Protein AF-A0A170ZAA1-F1 (afdb_monomer)

Organism: Triatoma infestans (NCBI:txid30076)

Solvent-accessible surface area (backbone atoms only — not comparable to full-atom values): 4755 Å² total; per-residue (Å²): 86,70,57,36,52,52,31,54,77,66,58,15,31,49,97,88,47,50,79,34,66,72,29,46,38,45,65,76,37,60,94,59,84,55,65,65,59,46,52,35,39,46,52,20,41,53,53,42,50,51,51,52,54,50,51,43,73,75,39,60,66,57,72,74,40,87,64,34,52,26,52,51,35,49,52,50,49,52,44,28,52,56,42,41,78,76,102

Sequence (87 aa):
CLLQCVYRKMKAVDENGFPVATGLVKIYSEGVKDRNYYLATIQAVQQCLSQEIQSRNNDPKIVEAEGNTCDVAYNMFNCVSDQIELL

Secondary structure (DSSP, 8-state):
-HHHHHHHHTT-B-TTS-B-HHHHHHHHHTT---HHHHHHHHHHHHHHHHHHHHHHHH-THHHHSTTHHHHHHHHHHHHHHHHHHT-

InterPro domains:
  IPR006170 Pheromone/general odorant binding protein [PF01395] (1-81)
  IPR036728 Pheromone/general odorant binding protein superfamily [G3DSA:1.10.238.20] (1-83)
  IPR036728 Pheromone/general odorant binding protein superfamily [SSF47565] (1-84)
  IPR052295 Odorant-binding protein [PTHR21066] (1-85)

Nearest PDB structures (foldseek):
  6vq5-assembly2_B  TM=7.116E-01  e=1.420E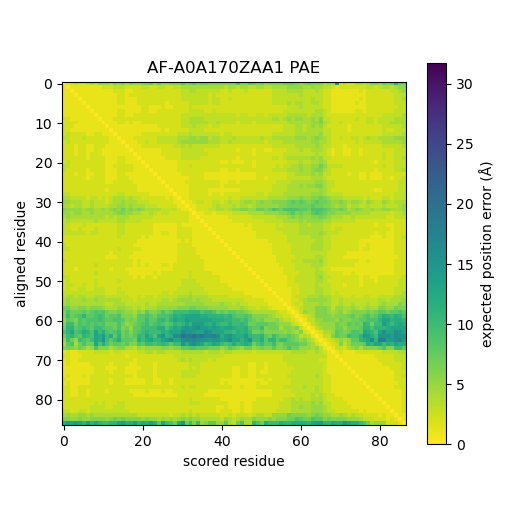-01  Epiphyas postvittana
  1dqe-assembly1_A  TM=6.326E-01  e=2.907E-01  Bombyx mori
  6rxb-assembly1_A  TM=4.549E-01  e=6.026E+00  Acinetobacter baumannii AYE
  8qkd-assembly1_A  TM=3.310E-01  e=3.286E+00  synthetic construct

Foldseek 3Di:
DVLLVVCVVQVQADPLSAGDLVSQLCVQCPPPPDPVLSVLLSVQSVVQSVVVVVVCVVPVVCVVDPCSSVVNSVSSVVSSVVSSVVD

Radius of gyration: 12.76 Å; Cα contacts (8 Å, |Δi|>4): 85; chains: 1; bounding box: 36×18×31 Å

Structure (mmCIF, N/CA/C/O backbone):
data_AF-A0A170ZAA1-F1
#
_entry.id   AF-A0A170ZAA1-F1
#
loop_
_atom_site.group_PDB
_atom_site.id
_atom_site.type_symbol
_atom_site.label_atom_id
_atom_site.label_alt_id
_atom_site.label_comp_id
_atom_site.label_asym_id
_atom_site.label_entity_id
_atom_site.label_seq_id
_atom_site.pdbx_PDB_ins_code
_atom_site.Cartn_x
_atom_site.Cartn_y
_atom_site.Cartn_z
_atom_site.occupancy
_atom_site.B_iso_or_equiv
_atom_site.auth_seq_id
_atom_site.auth_comp_id
_atom_site.auth_asym_id
_atom_site.auth_atom_id
_atom_site.pdbx_PDB_model_n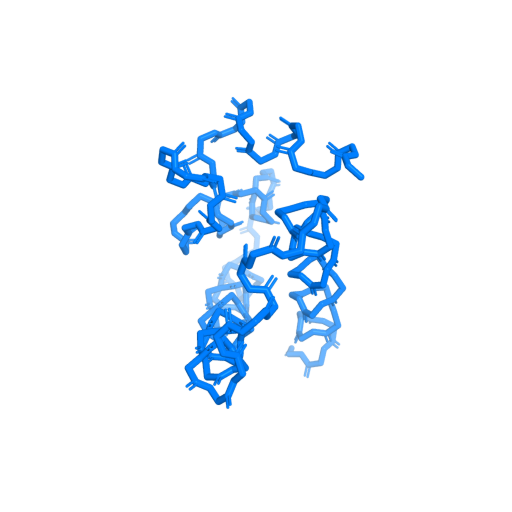um
ATOM 1 N N . CYS A 1 1 ? -0.926 -6.730 -12.042 1.00 92.31 1 CYS A N 1
ATOM 2 C CA . CYS A 1 1 ? -1.054 -5.358 -12.595 1.00 92.31 1 CYS A CA 1
ATOM 3 C C . CYS A 1 1 ? -2.419 -4.685 -12.404 1.00 92.31 1 CYS A C 1
ATOM 5 O O . CYS A 1 1 ? -2.458 -3.460 -12.439 1.00 92.31 1 CYS A O 1
ATOM 7 N N . LEU A 1 2 ? -3.534 -5.407 -12.197 1.00 95.50 2 LEU A N 1
ATOM 8 C CA . LEU A 1 2 ? -4.845 -4.766 -11.977 1.00 95.50 2 LEU A CA 1
ATOM 9 C C . LEU A 1 2 ? -4.819 -3.758 -10.812 1.00 95.50 2 LEU A C 1
ATOM 11 O O . LEU A 1 2 ? -5.255 -2.624 -10.981 1.00 95.50 2 LEU A O 1
ATOM 15 N N . LEU A 1 3 ? -4.234 -4.141 -9.673 1.00 96.31 3 LEU A N 1
ATOM 16 C CA . LEU A 1 3 ? -4.089 -3.268 -8.501 1.00 96.31 3 LEU A CA 1
ATOM 17 C C . LEU A 1 3 ? -3.319 -1.985 -8.819 1.00 96.31 3 LEU A C 1
ATOM 19 O O . LEU A 1 3 ? -3.755 -0.903 -8.448 1.00 96.31 3 LEU A O 1
ATOM 23 N N . GLN A 1 4 ? -2.244 -2.083 -9.601 1.00 96.56 4 GLN A N 1
ATOM 24 C CA . GLN A 1 4 ? -1.490 -0.910 -10.034 1.00 96.56 4 GLN A CA 1
ATOM 25 C C . GLN A 1 4 ? -2.337 0.047 -10.888 1.00 96.56 4 GLN A C 1
ATOM 27 O O . GLN A 1 4 ? -2.230 1.267 -10.762 1.00 96.56 4 GLN A O 1
ATOM 32 N N . CYS A 1 5 ? -3.230 -0.485 -11.728 1.00 96.75 5 CYS A N 1
ATOM 33 C CA . CYS A 1 5 ? -4.189 0.329 -12.476 1.00 96.75 5 CYS A CA 1
ATOM 34 C C . CYS A 1 5 ? -5.188 1.031 -11.542 1.00 96.75 5 CYS A C 1
ATOM 36 O O . CYS A 1 5 ? -5.433 2.230 -11.691 1.00 96.75 5 CYS A O 1
ATOM 38 N N . VAL A 1 6 ? -5.721 0.312 -10.547 1.00 96.00 6 VAL A N 1
ATOM 39 C CA . VAL A 1 6 ? -6.620 0.881 -9.532 1.00 96.00 6 VAL A CA 1
ATOM 40 C C . VAL A 1 6 ? -5.916 1.990 -8.752 1.00 96.00 6 VAL A C 1
ATOM 42 O O . VAL A 1 6 ? -6.458 3.089 -8.644 1.00 96.00 6 VAL A O 1
ATOM 45 N N . TYR A 1 7 ? -4.689 1.757 -8.285 1.00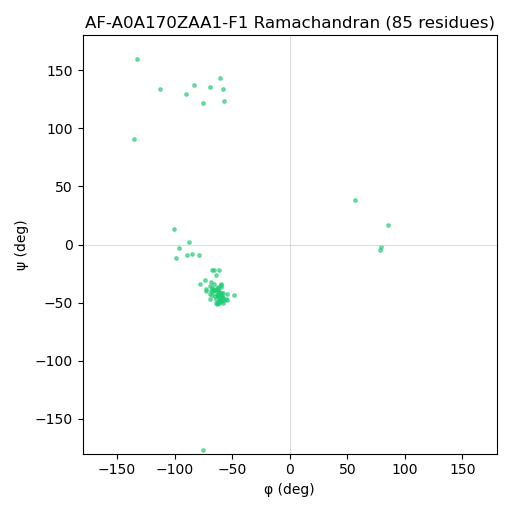 97.25 7 TYR A N 1
ATOM 46 C CA . TYR A 1 7 ? -3.924 2.751 -7.537 1.00 97.25 7 TYR A CA 1
ATOM 47 C C . TYR A 1 7 ? -3.653 4.006 -8.370 1.00 97.25 7 TYR A C 1
ATOM 49 O O . TYR A 1 7 ? -3.863 5.112 -7.876 1.00 97.25 7 TYR A O 1
ATOM 57 N N . ARG A 1 8 ? -3.297 3.873 -9.656 1.00 96.62 8 ARG A N 1
ATOM 58 C CA . ARG A 1 8 ? -3.168 5.031 -10.563 1.00 96.62 8 ARG A CA 1
ATOM 59 C C . ARG A 1 8 ? -4.481 5.793 -10.716 1.00 96.62 8 ARG A C 1
ATOM 61 O O . ARG A 1 8 ? -4.500 7.012 -10.558 1.00 96.62 8 ARG A O 1
ATOM 68 N N . LYS A 1 9 ? -5.588 5.090 -10.973 1.00 95.88 9 LYS A N 1
ATOM 69 C CA . LYS A 1 9 ? -6.916 5.707 -11.133 1.00 95.88 9 LYS A CA 1
ATOM 70 C C . LYS A 1 9 ? -7.351 6.470 -9.878 1.00 95.88 9 LYS A C 1
ATOM 72 O O . LYS A 1 9 ? -7.960 7.531 -9.983 1.00 95.88 9 LYS A O 1
ATOM 77 N N . MET A 1 10 ? -7.004 5.945 -8.708 1.00 94.81 10 MET A N 1
ATOM 78 C CA . MET A 1 10 ? -7.333 6.519 -7.403 1.00 94.81 10 MET A CA 1
ATOM 79 C C . MET A 1 10 ? -6.305 7.546 -6.905 1.00 94.81 10 MET A C 1
ATOM 81 O O . MET A 1 10 ? -6.483 8.090 -5.817 1.00 94.81 10 MET A O 1
ATOM 85 N N . LYS A 1 11 ? -5.259 7.844 -7.692 1.00 95.12 11 LYS A N 1
ATOM 86 C CA . LYS A 1 11 ? -4.142 8.729 -7.313 1.00 95.12 11 LYS A CA 1
ATOM 87 C C . LYS A 1 11 ? -3.429 8.279 -6.028 1.00 95.12 11 LYS A C 1
ATOM 89 O O . LYS A 1 11 ? -3.041 9.097 -5.201 1.00 95.12 11 LYS A O 1
ATOM 94 N N . ALA A 1 12 ? -3.275 6.967 -5.869 1.00 97.19 12 ALA A N 1
ATOM 95 C CA . ALA A 1 12 ? -2.586 6.326 -4.752 1.00 97.19 12 ALA A CA 1
ATOM 96 C C . ALA A 1 12 ? -1.162 5.869 -5.075 1.00 97.19 12 ALA A C 1
ATOM 98 O O . ALA A 1 12 ? -0.555 5.144 -4.290 1.00 97.19 12 ALA A O 1
ATOM 99 N N . VAL A 1 13 ? -0.614 6.329 -6.196 1.00 97.00 13 VAL A N 1
ATOM 100 C CA . VAL A 1 13 ? 0.800 6.193 -6.552 1.00 97.00 13 VAL A CA 1
ATOM 101 C C . VAL A 1 13 ? 1.353 7.535 -7.028 1.00 97.00 13 VAL A C 1
ATOM 103 O O . VAL A 1 13 ? 0.584 8.406 -7.444 1.00 97.00 13 VAL A O 1
ATOM 106 N N . ASP A 1 14 ? 2.672 7.686 -6.979 1.00 94.62 14 ASP A N 1
ATOM 107 C CA . ASP A 1 14 ? 3.404 8.802 -7.571 1.00 94.62 14 ASP A CA 1
ATOM 108 C C . ASP A 1 14 ? 3.509 8.686 -9.109 1.00 94.62 14 ASP A C 1
ATOM 110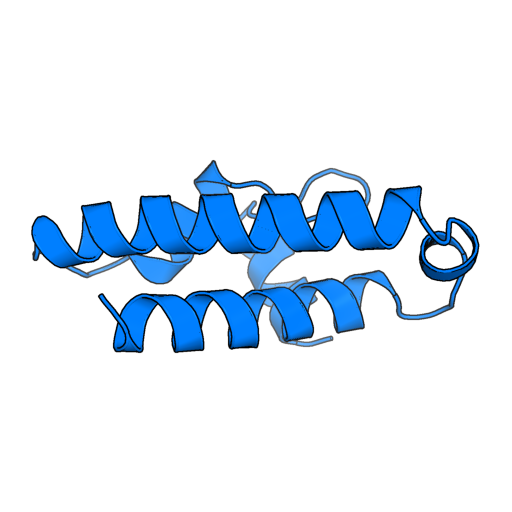 O O . ASP A 1 14 ? 2.957 7.773 -9.737 1.00 94.62 14 ASP A O 1
ATOM 114 N N . GLU A 1 15 ? 4.225 9.624 -9.734 1.00 91.38 15 GLU A N 1
ATOM 115 C CA . GLU A 1 15 ? 4.429 9.656 -11.190 1.00 91.38 15 GLU A CA 1
ATOM 116 C C . GLU A 1 15 ? 5.120 8.384 -11.712 1.00 91.38 15 GLU A C 1
ATOM 118 O O . GLU A 1 15 ? 4.756 7.859 -12.770 1.00 91.38 15 GLU A O 1
ATOM 123 N N . ASN A 1 16 ? 6.025 7.812 -10.916 1.00 90.38 16 ASN A N 1
ATOM 124 C CA . ASN A 1 16 ? 6.749 6.581 -11.229 1.00 90.38 16 ASN A CA 1
ATOM 125 C C . ASN A 1 16 ? 5.906 5.320 -10.979 1.00 90.38 16 ASN A C 1
ATOM 127 O O . ASN A 1 16 ? 6.275 4.221 -11.392 1.00 90.38 16 ASN A O 1
ATOM 131 N N . GLY A 1 17 ? 4.732 5.456 -10.361 1.00 92.25 17 GLY A N 1
ATOM 132 C CA . GLY A 1 17 ? 3.872 4.337 -10.006 1.00 92.25 17 GLY A CA 1
ATOM 133 C C . GLY A 1 17 ? 4.222 3.687 -8.670 1.00 92.25 17 GLY A C 1
ATOM 134 O O . GLY A 1 17 ? 3.781 2.562 -8.438 1.00 92.25 17 GLY A O 1
ATOM 135 N N . PHE A 1 18 ? 4.994 4.349 -7.810 1.00 94.38 18 PHE A N 1
ATOM 136 C CA . PHE A 1 18 ? 5.249 3.889 -6.450 1.00 94.38 18 PHE A CA 1
ATOM 137 C C . PHE A 1 18 ? 4.112 4.308 -5.505 1.00 94.38 18 PHE A C 1
ATOM 139 O O . PHE A 1 18 ? 3.647 5.443 -5.608 1.00 94.38 18 PHE A O 1
ATOM 146 N N . PRO A 1 19 ? 3.625 3.442 -4.595 1.00 96.25 19 PRO A N 1
ATOM 147 C CA . PRO A 1 19 ? 2.493 3.777 -3.735 1.00 96.25 19 PRO A CA 1
ATOM 148 C C . PRO A 1 19 ? 2.744 4.983 -2.821 1.00 96.25 19 PRO A C 1
ATOM 150 O O . PRO A 1 19 ? 3.833 5.153 -2.278 1.00 96.25 19 PRO A O 1
ATOM 153 N N . VAL A 1 20 ? 1.711 5.801 -2.599 1.00 96.69 20 VAL A N 1
ATOM 154 C CA . VAL A 1 20 ? 1.750 6.930 -1.655 1.00 96.69 20 VAL A CA 1
ATOM 155 C C . VAL A 1 20 ? 0.830 6.676 -0.466 1.00 96.69 20 VAL A C 1
ATOM 157 O O . VAL A 1 20 ? -0.326 6.283 -0.630 1.00 96.69 20 VAL A O 1
ATOM 160 N N . ALA A 1 21 ? 1.329 6.939 0.746 1.00 96.88 21 ALA A N 1
ATOM 161 C CA . ALA A 1 21 ? 0.632 6.600 1.989 1.00 96.88 21 ALA A CA 1
ATOM 162 C C . ALA A 1 21 ? -0.796 7.167 2.054 1.00 96.88 21 ALA A C 1
ATOM 164 O O . ALA A 1 21 ? -1.742 6.443 2.350 1.00 96.88 21 ALA A O 1
ATOM 165 N N . THR A 1 22 ? -0.976 8.449 1.732 1.00 95.94 22 THR A N 1
ATOM 166 C CA . THR A 1 22 ? -2.285 9.121 1.801 1.00 95.94 22 THR A CA 1
ATOM 167 C C . THR A 1 22 ? -3.313 8.505 0.856 1.00 95.94 22 THR A C 1
ATOM 169 O O . THR A 1 22 ? -4.478 8.355 1.221 1.00 95.94 22 THR A O 1
ATOM 172 N N . GLY A 1 23 ? -2.891 8.118 -0.348 1.00 96.62 23 GLY A N 1
ATOM 173 C CA . GLY A 1 23 ? -3.774 7.484 -1.318 1.00 96.62 23 GLY A CA 1
ATOM 174 C C . GLY A 1 23 ? -4.127 6.049 -0.942 1.00 96.62 23 GLY A C 1
ATOM 175 O O . GLY A 1 23 ? -5.285 5.666 -1.080 1.00 96.62 23 GLY A O 1
ATOM 176 N N . LEU A 1 24 ? -3.176 5.281 -0.401 1.00 97.19 24 LEU A N 1
ATOM 177 C CA . LEU A 1 24 ? -3.461 3.948 0.132 1.00 97.19 24 LEU A CA 1
ATOM 178 C C . LEU A 1 24 ? -4.443 4.019 1.305 1.00 97.19 24 LEU A C 1
ATOM 180 O O . LEU A 1 24 ? -5.470 3.350 1.266 1.00 97.19 24 LEU A O 1
ATOM 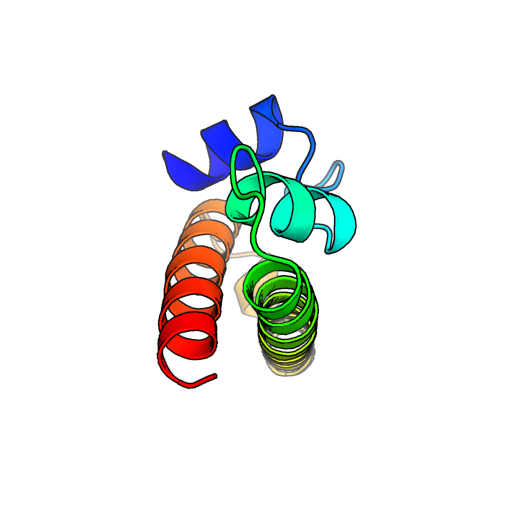184 N N . VAL A 1 25 ? -4.194 4.885 2.296 1.00 97.19 25 VAL A N 1
ATOM 185 C CA . VAL A 1 25 ? -5.108 5.067 3.438 1.00 97.19 25 VAL A CA 1
ATOM 186 C C . VAL A 1 25 ? -6.514 5.397 2.958 1.00 97.19 25 VAL A C 1
ATOM 188 O O . VAL A 1 25 ? -7.485 4.822 3.449 1.00 97.19 25 VAL A O 1
ATOM 191 N N . LYS A 1 26 ? -6.634 6.274 1.957 1.00 95.94 26 LYS A N 1
ATOM 192 C CA . LYS A 1 26 ? -7.926 6.595 1.361 1.00 95.94 26 LYS A CA 1
ATOM 193 C C . LYS A 1 26 ? -8.588 5.366 0.737 1.00 95.94 26 LYS A C 1
ATOM 195 O O . LYS A 1 26 ? -9.753 5.137 1.018 1.00 95.94 26 LYS A O 1
ATOM 200 N N . ILE A 1 27 ? -7.872 4.572 -0.063 1.00 95.69 27 ILE A N 1
ATOM 201 C CA . ILE A 1 27 ? -8.434 3.372 -0.711 1.00 95.69 27 ILE A CA 1
ATOM 202 C C . ILE A 1 27 ? -9.004 2.396 0.320 1.00 95.69 27 ILE A C 1
ATOM 204 O O . ILE A 1 27 ? -10.125 1.929 0.150 1.00 95.69 27 ILE A O 1
ATOM 208 N N . TYR A 1 28 ? -8.252 2.104 1.381 1.00 95.38 28 TYR A N 1
ATOM 209 C CA . TYR A 1 28 ? -8.661 1.115 2.381 1.00 95.38 28 TYR A CA 1
ATOM 210 C C . TYR A 1 28 ? -9.772 1.605 3.303 1.00 95.38 28 TYR A C 1
ATOM 212 O O . TYR A 1 28 ? -10.566 0.794 3.769 1.00 95.38 28 TYR A O 1
ATOM 220 N N . SER A 1 29 ? -9.836 2.911 3.568 1.00 95.50 29 SER A N 1
ATOM 221 C CA . SER A 1 29 ? -10.847 3.498 4.454 1.00 95.50 29 SER A CA 1
ATOM 222 C C . SER A 1 29 ? -12.066 4.074 3.727 1.00 95.50 29 SER A C 1
ATOM 224 O O . SER A 1 29 ? -13.015 4.514 4.379 1.00 95.50 29 SER A O 1
ATOM 226 N N . GLU A 1 30 ? -12.082 4.060 2.392 1.00 94.25 30 GLU A N 1
ATOM 227 C CA . GLU A 1 30 ? -13.214 4.527 1.590 1.00 94.25 30 GLU A CA 1
ATOM 228 C C . GLU A 1 30 ? -14.488 3.749 1.964 1.00 94.25 30 GLU A C 1
ATOM 230 O O . GLU A 1 30 ? -14.541 2.522 1.910 1.00 94.25 30 GLU A O 1
ATOM 235 N N . GLY A 1 31 ? -15.539 4.470 2.360 1.00 93.12 31 GLY A N 1
ATOM 236 C CA . GLY A 1 31 ? -16.815 3.872 2.770 1.00 93.12 31 GLY A CA 1
ATOM 237 C C . GLY A 1 31 ? -16.842 3.283 4.188 1.00 93.12 31 GLY A C 1
ATOM 238 O O . GLY A 1 31 ? -17.920 2.904 4.652 1.00 93.12 31 GLY A O 1
ATOM 239 N N . VAL A 1 32 ? -15.718 3.264 4.911 1.00 94.19 32 VAL A N 1
ATOM 240 C CA . VAL A 1 32 ? -15.652 2.787 6.300 1.00 94.19 32 VAL A CA 1
ATOM 241 C C . VAL A 1 32 ? -15.909 3.940 7.272 1.00 94.19 32 VAL A C 1
ATOM 243 O O . VAL A 1 32 ? -15.310 5.007 7.177 1.00 94.19 32 VAL A O 1
ATOM 246 N N . LYS A 1 33 ? -16.825 3.737 8.228 1.00 93.56 33 LYS A N 1
ATOM 247 C CA . LYS A 1 33 ? -17.176 4.737 9.260 1.00 93.56 33 LYS A CA 1
ATOM 248 C C . LYS A 1 33 ? -16.482 4.503 10.601 1.00 93.56 33 LYS A C 1
ATOM 250 O O . LYS A 1 33 ? -16.564 5.351 11.487 1.00 93.56 33 LYS A O 1
ATOM 255 N N . ASP A 1 34 ? -15.852 3.346 10.763 1.00 95.88 34 ASP A N 1
ATOM 256 C CA . ASP A 1 34 ? -15.192 2.967 12.002 1.00 95.88 34 ASP A CA 1
ATOM 257 C C . ASP A 1 34 ? -13.861 3.720 12.157 1.00 95.88 34 ASP A C 1
ATOM 259 O O . ASP A 1 34 ? -12.968 3.651 11.308 1.00 95.88 34 ASP A O 1
ATOM 263 N N . ARG A 1 35 ? -13.738 4.466 13.259 1.00 95.00 35 ARG A N 1
ATOM 264 C CA . ARG A 1 35 ? -12.540 5.257 13.559 1.00 95.00 35 ARG A CA 1
ATOM 265 C C . ARG A 1 35 ? -11.328 4.377 13.861 1.00 95.00 35 ARG A C 1
ATOM 267 O O . ARG A 1 35 ? -10.219 4.754 13.491 1.00 95.00 35 ARG A O 1
ATOM 274 N N . ASN A 1 36 ? -11.517 3.257 14.550 1.00 95.31 36 ASN A N 1
ATOM 275 C CA . ASN A 1 36 ? -10.426 2.351 14.892 1.00 95.31 36 ASN A CA 1
ATOM 276 C C . ASN A 1 36 ? -9.888 1.687 13.627 1.00 95.31 36 ASN A C 1
ATOM 278 O O . ASN A 1 36 ? -8.677 1.655 13.443 1.00 95.31 36 ASN A O 1
ATOM 282 N N . TYR A 1 37 ? -10.768 1.302 12.700 1.00 96.19 37 TYR A N 1
ATOM 283 C CA . TYR A 1 37 ? -10.361 0.803 11.388 1.00 96.19 37 TYR A CA 1
ATOM 284 C C . TYR A 1 37 ? -9.549 1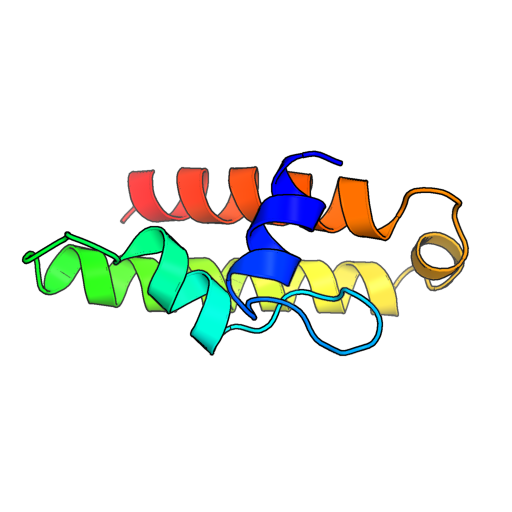.843 10.598 1.00 96.19 37 TYR A C 1
ATOM 286 O O . TYR A 1 37 ? -8.530 1.513 9.993 1.00 96.19 37 TYR A O 1
ATOM 294 N N . TYR A 1 38 ? -9.949 3.120 10.626 1.00 96.31 38 TYR A N 1
ATOM 295 C CA . TYR A 1 38 ? -9.175 4.193 9.988 1.00 96.31 38 TYR A CA 1
ATOM 296 C C . TYR A 1 38 ? -7.766 4.336 10.593 1.00 96.31 38 TYR A C 1
ATOM 298 O O . TYR A 1 38 ? -6.787 4.485 9.861 1.00 96.31 38 TYR A O 1
ATOM 306 N N . LEU A 1 39 ? -7.644 4.256 11.922 1.00 96.69 39 LEU A N 1
ATOM 307 C CA . LEU A 1 39 ? -6.347 4.306 12.607 1.00 96.69 39 LEU A CA 1
ATOM 308 C C . LEU A 1 39 ? -5.488 3.070 12.301 1.00 96.69 39 LEU A C 1
ATOM 310 O O . LEU A 1 39 ? -4.307 3.225 11.987 1.00 96.69 39 LEU A O 1
ATOM 314 N N . ALA A 1 40 ? -6.086 1.878 12.316 1.00 97.50 40 ALA A N 1
ATOM 315 C CA . ALA A 1 40 ? -5.426 0.632 11.935 1.00 97.50 40 ALA A CA 1
ATOM 316 C C . ALA A 1 40 ? -4.926 0.690 10.486 1.00 97.50 40 ALA A C 1
ATOM 318 O O . ALA A 1 40 ? -3.782 0.345 10.209 1.00 97.50 40 ALA A O 1
ATOM 319 N N . THR A 1 41 ? -5.731 1.245 9.574 1.00 97.81 41 THR A N 1
ATOM 320 C CA . THR A 1 41 ? -5.347 1.468 8.174 1.00 97.81 41 THR A CA 1
ATOM 321 C C . THR A 1 41 ? -4.116 2.371 8.059 1.00 97.81 41 THR A C 1
ATOM 323 O O . THR A 1 41 ? -3.199 2.064 7.300 1.00 97.81 41 THR A O 1
ATOM 326 N N . ILE A 1 42 ? -4.0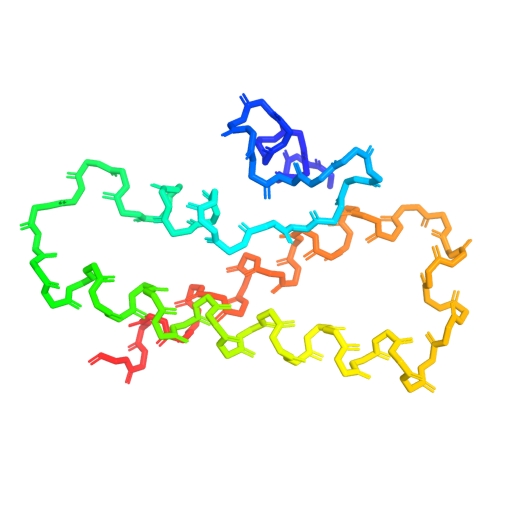60 3.482 8.807 1.00 97.94 42 ILE A N 1
ATOM 327 C CA . ILE A 1 42 ? -2.882 4.367 8.811 1.00 97.94 42 ILE A CA 1
ATOM 328 C C . ILE A 1 42 ? -1.640 3.604 9.270 1.00 97.94 42 ILE A C 1
ATOM 330 O O . ILE A 1 42 ? -0.600 3.686 8.615 1.00 97.94 42 ILE A O 1
ATOM 334 N N . GLN A 1 43 ? -1.751 2.866 10.374 1.00 98.00 43 GLN A N 1
ATOM 335 C CA . GLN A 1 43 ? -0.635 2.122 10.949 1.00 98.00 43 GLN A CA 1
ATOM 336 C C . GLN A 1 43 ? -0.139 1.020 10.001 1.00 98.00 43 GLN A C 1
ATOM 338 O O . GLN A 1 43 ? 1.059 0.945 9.724 1.00 98.00 43 GLN A O 1
ATOM 343 N N . ALA A 1 44 ? -1.058 0.232 9.441 1.00 98.38 44 ALA A N 1
ATOM 344 C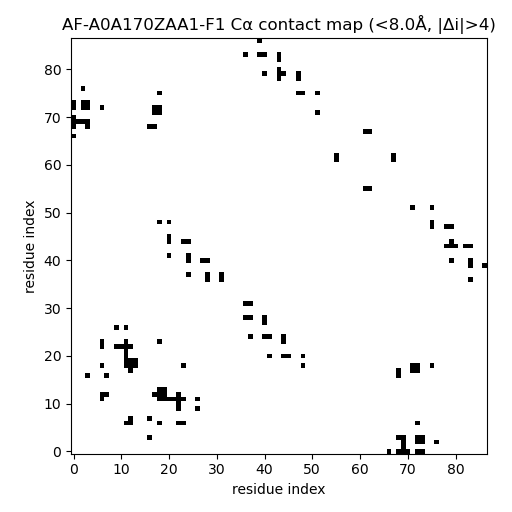 CA . ALA A 1 44 ? -0.771 -0.812 8.464 1.00 98.38 44 ALA A CA 1
ATOM 345 C C . ALA A 1 44 ? -0.058 -0.251 7.225 1.00 98.38 44 ALA A C 1
ATOM 347 O O . ALA A 1 44 ? 1.009 -0.732 6.842 1.00 98.38 44 ALA A O 1
ATOM 348 N N . VAL A 1 45 ? -0.593 0.825 6.633 1.00 98.25 45 VAL A N 1
ATOM 349 C CA . VAL A 1 45 ? 0.014 1.476 5.463 1.00 98.25 45 VAL A CA 1
ATOM 350 C C . VAL A 1 45 ? 1.416 1.995 5.777 1.00 98.25 45 VAL A C 1
ATOM 352 O O . VAL A 1 45 ? 2.329 1.780 4.984 1.00 98.25 45 VAL A O 1
ATOM 355 N N . GLN A 1 46 ? 1.619 2.658 6.919 1.00 97.81 46 GLN A N 1
ATOM 356 C CA . GLN A 1 46 ? 2.939 3.168 7.305 1.00 97.81 46 GLN A CA 1
ATOM 357 C C . GLN A 1 46 ? 3.969 2.045 7.449 1.00 97.81 46 GLN A C 1
ATOM 359 O O . GLN A 1 46 ? 5.090 2.168 6.947 1.00 97.81 46 GLN A O 1
ATOM 364 N N . GLN A 1 47 ? 3.590 0.947 8.100 1.00 97.88 47 GLN A N 1
ATOM 365 C CA . GLN A 1 47 ? 4.468 -0.198 8.299 1.00 97.88 47 GLN A CA 1
ATOM 366 C C . GLN A 1 47 ? 4.840 -0.863 6.969 1.00 97.88 47 GLN A C 1
ATOM 368 O O . GLN A 1 47 ? 6.025 -1.038 6.684 1.00 97.88 47 GLN A O 1
ATOM 373 N N . CYS A 1 48 ? 3.851 -1.166 6.129 1.00 98.12 48 CYS A N 1
ATOM 374 C CA . CYS A 1 48 ? 4.068 -1.819 4.840 1.00 98.12 48 CYS A CA 1
ATOM 375 C C . CYS A 1 48 ? 4.878 -0.955 3.870 1.00 98.12 48 CYS A C 1
ATOM 377 O O . CYS A 1 48 ? 5.778 -1.451 3.194 1.00 98.12 48 CYS A O 1
ATOM 379 N N . LEU A 1 49 ? 4.621 0.356 3.834 1.00 97.06 49 LEU A N 1
ATOM 380 C CA . LEU A 1 49 ? 5.384 1.272 2.989 1.00 97.06 49 LEU A CA 1
ATOM 381 C C . LEU A 1 49 ? 6.842 1.386 3.449 1.00 97.06 49 LEU A C 1
ATOM 383 O O . LEU A 1 49 ? 7.746 1.402 2.618 1.00 97.06 49 LEU A O 1
ATOM 387 N N . SER A 1 50 ? 7.082 1.414 4.764 1.00 96.81 50 SER A N 1
ATOM 388 C CA . SER A 1 50 ? 8.437 1.403 5.327 1.00 96.81 50 SER A CA 1
ATOM 389 C C . SER A 1 50 ? 9.201 0.130 4.943 1.00 96.81 50 SER A C 1
ATOM 391 O O . SER A 1 50 ? 10.347 0.213 4.504 1.00 96.81 50 SER A O 1
ATOM 393 N N . GLN A 1 51 ? 8.557 -1.038 5.036 1.00 95.19 51 GLN A N 1
ATOM 394 C CA . GLN A 1 51 ? 9.151 -2.321 4.641 1.00 95.19 51 GLN A CA 1
ATOM 395 C C . GLN A 1 51 ? 9.498 -2.366 3.147 1.00 95.19 51 GLN A C 1
ATOM 397 O O . GLN A 1 51 ? 10.601 -2.769 2.783 1.00 95.19 51 GLN A O 1
ATOM 402 N N . GLU A 1 52 ? 8.595 -1.898 2.286 1.00 94.44 52 GLU A N 1
ATOM 403 C CA . GLU A 1 52 ? 8.821 -1.835 0.839 1.00 94.44 52 GLU A CA 1
ATOM 404 C C . GLU A 1 52 ? 9.983 -0.889 0.481 1.00 94.44 52 GLU A C 1
ATOM 406 O O . GLU A 1 52 ? 10.858 -1.237 -0.313 1.00 94.44 52 GLU A O 1
ATOM 411 N N . ILE A 1 53 ? 10.054 0.290 1.111 1.00 92.88 53 ILE A N 1
ATOM 412 C CA . ILE A 1 53 ? 11.170 1.232 0.923 1.00 92.88 53 ILE A CA 1
ATOM 413 C C . ILE A 1 53 ? 12.495 0.597 1.365 1.00 92.88 53 ILE A C 1
ATOM 415 O O . ILE A 1 53 ? 13.501 0.715 0.665 1.00 92.88 53 ILE A O 1
ATOM 419 N N . GLN A 1 54 ? 12.510 -0.099 2.505 1.00 92.88 54 GLN A N 1
ATOM 420 C CA . GLN A 1 54 ? 13.702 -0.807 2.977 1.00 92.88 54 GLN A CA 1
ATOM 421 C C . GLN A 1 54 ? 14.128 -1.913 2.007 1.00 92.88 54 GLN A C 1
ATOM 423 O O . GLN A 1 54 ? 15.313 -2.019 1.698 1.00 92.88 54 GLN A O 1
ATOM 428 N N . SER A 1 55 ? 13.182 -2.699 1.485 1.00 89.00 55 SER A N 1
ATOM 429 C CA . SER A 1 55 ? 13.461 -3.745 0.496 1.00 89.00 55 SER A CA 1
ATOM 430 C C . SER A 1 55 ? 14.136 -3.172 -0.755 1.00 89.00 55 SER A C 1
ATOM 432 O O . SER A 1 55 ? 15.183 -3.668 -1.170 1.00 89.00 55 SER A O 1
ATOM 434 N N . ARG A 1 56 ? 13.618 -2.055 -1.280 1.00 87.81 56 ARG A N 1
ATOM 435 C CA . ARG A 1 56 ? 14.191 -1.350 -2.439 1.00 87.81 56 ARG A CA 1
ATOM 436 C C . ARG A 1 56 ? 15.576 -0.770 -2.186 1.00 87.81 56 ARG A C 1
ATOM 438 O O . ARG A 1 56 ? 16.423 -0.807 -3.072 1.00 87.81 56 ARG A O 1
ATOM 445 N N . ASN A 1 57 ? 15.811 -0.231 -0.992 1.00 88.25 57 ASN A N 1
ATOM 446 C CA . ASN A 1 57 ? 17.122 0.302 -0.625 1.00 88.25 57 ASN A CA 1
ATOM 447 C C . ASN A 1 57 ? 18.175 -0.807 -0.497 1.00 88.25 57 ASN A C 1
ATOM 449 O O . ASN A 1 57 ? 19.346 -0.572 -0.789 1.00 88.25 57 ASN A O 1
ATOM 453 N N . ASN A 1 58 ? 17.762 -2.003 -0.067 1.00 89.62 58 ASN A N 1
ATOM 454 C CA . ASN A 1 58 ? 18.651 -3.150 0.096 1.00 89.62 58 ASN A CA 1
ATOM 455 C C . ASN A 1 58 ? 18.987 -3.832 -1.238 1.00 89.62 58 ASN A C 1
ATOM 457 O O . ASN A 1 58 ? 20.105 -4.320 -1.396 1.00 89.62 58 ASN A O 1
ATOM 461 N N . ASP A 1 59 ? 18.054 -3.852 -2.194 1.00 85.25 59 ASP A N 1
ATOM 462 C CA . ASP A 1 59 ? 18.292 -4.377 -3.540 1.00 85.25 59 ASP A CA 1
ATOM 463 C C . ASP A 1 59 ? 17.724 -3.444 -4.629 1.00 85.25 59 ASP A C 1
ATOM 465 O O . ASP A 1 59 ? 16.576 -3.585 -5.065 1.00 85.25 59 ASP A O 1
ATOM 469 N N . PRO A 1 60 ? 18.544 -2.496 -5.120 1.00 79.94 60 PRO A N 1
ATOM 470 C CA . PRO A 1 60 ? 18.136 -1.558 -6.161 1.00 79.94 60 PRO A CA 1
ATOM 471 C C . PRO A 1 60 ? 17.745 -2.224 -7.486 1.00 79.94 60 PRO A C 1
ATOM 473 O O . PRO A 1 60 ? 16.989 -1.634 -8.257 1.00 79.94 60 PRO A O 1
ATOM 476 N N . LYS A 1 61 ? 18.206 -3.456 -7.758 1.00 80.44 61 LYS A N 1
ATOM 477 C CA . LYS A 1 61 ? 17.899 -4.166 -9.012 1.00 80.44 61 LYS A CA 1
ATOM 478 C C . LYS A 1 61 ? 16.423 -4.536 -9.121 1.00 80.44 61 LYS A C 1
ATOM 480 O O . LYS A 1 61 ? 15.916 -4.690 -10.228 1.00 80.44 61 LYS A O 1
ATOM 485 N N . ILE A 1 62 ? 15.717 -4.615 -7.989 1.00 77.50 62 ILE A N 1
ATOM 486 C CA . ILE A 1 62 ? 14.262 -4.807 -7.947 1.00 77.50 62 ILE A CA 1
ATOM 487 C C . ILE A 1 62 ? 13.555 -3.656 -8.672 1.00 77.50 62 ILE A C 1
ATOM 489 O O . ILE A 1 62 ? 12.553 -3.870 -9.349 1.00 77.50 62 ILE A O 1
ATOM 493 N N . VAL A 1 63 ? 14.093 -2.432 -8.587 1.00 74.38 63 VAL A N 1
ATOM 494 C CA . VAL A 1 63 ? 13.492 -1.254 -9.225 1.00 74.38 63 VAL A CA 1
ATOM 495 C C . VAL A 1 63 ? 13.515 -1.357 -10.752 1.00 74.38 63 VAL A C 1
ATOM 497 O O . VAL A 1 63 ? 12.563 -0.922 -11.399 1.00 74.38 63 VAL A O 1
ATOM 500 N N . GLU A 1 64 ? 14.560 -1.974 -11.301 1.00 73.38 64 GLU A N 1
ATOM 501 C CA . GLU A 1 64 ? 14.822 -2.099 -12.738 1.00 73.38 64 GLU A CA 1
ATOM 502 C C . GLU A 1 64 ? 14.107 -3.295 -13.391 1.00 73.38 64 GLU A C 1
ATOM 504 O O . GLU A 1 64 ? 14.103 -3.415 -14.616 1.00 73.38 64 GLU A O 1
ATOM 509 N N . ALA A 1 65 ? 13.484 -4.175 -12.600 1.00 75.94 65 ALA A N 1
ATOM 510 C CA . ALA A 1 65 ? 12.774 -5.335 -13.122 1.00 75.94 65 ALA A CA 1
ATOM 511 C C . ALA A 1 65 ? 11.497 -4.931 -13.886 1.00 75.94 65 ALA A C 1
ATOM 513 O O . ALA A 1 65 ? 10.688 -4.117 -13.423 1.00 75.94 65 ALA A O 1
ATOM 514 N N . GLU A 1 66 ? 11.277 -5.539 -15.056 1.00 72.19 66 GLU A N 1
ATOM 515 C CA . GLU A 1 66 ? 10.018 -5.387 -15.787 1.00 72.19 66 GLU A CA 1
ATOM 516 C C . GLU A 1 66 ? 8.838 -5.833 -14.916 1.00 72.19 66 GLU A C 1
ATOM 518 O O . GLU A 1 66 ? 8.874 -6.879 -14.277 1.00 72.19 66 GLU A O 1
ATOM 523 N N . GLY A 1 67 ? 7.770 -5.033 -14.884 1.00 78.75 67 GLY A N 1
ATOM 524 C CA . GLY A 1 67 ? 6.582 -5.351 -14.088 1.00 78.75 67 GLY A CA 1
ATOM 525 C C . GLY A 1 67 ? 6.696 -5.040 -12.592 1.00 78.75 67 GLY A C 1
ATOM 526 O O . GLY A 1 67 ? 5.678 -5.119 -11.909 1.00 78.75 67 GLY A O 1
ATOM 527 N N . ASN A 1 68 ? 7.843 -4.558 -12.100 1.00 84.69 68 ASN A N 1
ATOM 528 C CA . ASN A 1 68 ? 8.070 -4.272 -10.679 1.00 84.69 68 ASN A CA 1
ATOM 529 C C . ASN A 1 68 ? 6.949 -3.442 -10.021 1.00 84.69 68 ASN A C 1
ATOM 531 O O . ASN A 1 68 ? 6.463 -3.771 -8.946 1.00 84.69 68 ASN A O 1
ATOM 535 N N . THR A 1 69 ? 6.446 -2.391 -10.678 1.00 92.00 69 THR A N 1
ATOM 536 C CA . THR A 1 69 ? 5.351 -1.583 -10.095 1.00 92.00 69 THR A CA 1
ATOM 537 C C . THR A 1 69 ? 4.044 -2.363 -9.903 1.00 92.00 69 THR A C 1
ATOM 539 O O . THR A 1 69 ? 3.249 -2.034 -9.025 1.00 92.00 69 THR A O 1
ATOM 542 N N . CYS A 1 70 ? 3.808 -3.411 -10.695 1.00 94.50 70 CYS A N 1
ATOM 543 C CA . CYS A 1 70 ? 2.678 -4.310 -10.501 1.00 94.50 70 CYS A CA 1
ATOM 544 C C . CYS A 1 70 ? 2.865 -5.222 -9.293 1.00 94.50 70 CYS A C 1
ATOM 546 O O . CYS A 1 70 ? 1.888 -5.449 -8.575 1.00 94.50 70 CYS A O 1
ATOM 548 N N . ASP A 1 71 ? 4.081 -5.721 -9.089 1.00 93.19 71 ASP A N 1
ATOM 549 C CA . ASP A 1 71 ? 4.424 -6.585 -7.961 1.00 93.19 71 ASP A CA 1
ATOM 550 C C . ASP A 1 71 ? 4.382 -5.793 -6.659 1.00 93.19 71 ASP A C 1
ATOM 552 O O . ASP A 1 71 ? 3.752 -6.215 -5.698 1.00 93.19 71 ASP A O 1
ATOM 556 N N . VAL A 1 72 ? 4.912 -4.571 -6.665 1.00 94.81 72 VAL A N 1
ATOM 557 C CA . VAL A 1 72 ? 4.839 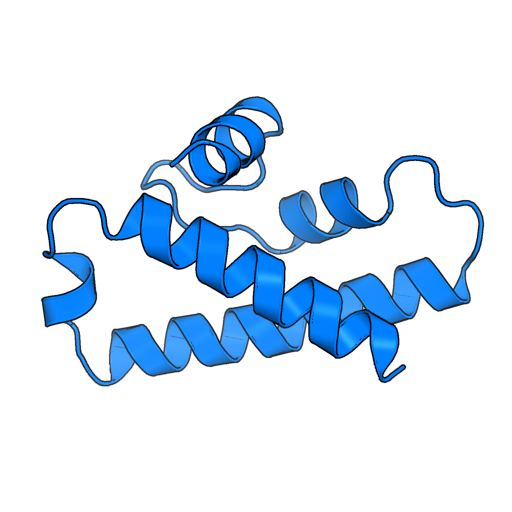-3.636 -5.534 1.00 94.81 72 VAL A CA 1
ATOM 558 C C . VAL A 1 72 ? 3.391 -3.342 -5.156 1.00 94.81 72 VAL A C 1
ATOM 560 O O . VAL A 1 72 ? 3.040 -3.372 -3.980 1.00 94.81 72 VAL A O 1
ATOM 563 N N . ALA A 1 73 ? 2.517 -3.092 -6.136 1.00 96.62 73 ALA A N 1
ATOM 564 C CA . ALA A 1 73 ? 1.101 -2.864 -5.857 1.00 96.62 73 ALA A CA 1
ATOM 565 C C . ALA A 1 73 ? 0.424 -4.094 -5.228 1.00 96.62 73 ALA A C 1
ATOM 567 O O . ALA A 1 73 ? -0.418 -3.939 -4.343 1.00 96.62 73 ALA A O 1
ATOM 568 N N . TYR A 1 74 ? 0.794 -5.299 -5.671 1.00 96.00 74 TYR A N 1
ATOM 569 C CA . TYR A 1 74 ? 0.297 -6.560 -5.121 1.00 96.00 74 TYR A CA 1
ATOM 570 C C . TYR A 1 74 ? 0.824 -6.825 -3.705 1.00 96.00 74 TYR A C 1
ATOM 572 O O . TYR A 1 74 ? 0.039 -7.100 -2.801 1.00 96.00 74 TYR A O 1
ATOM 580 N N . ASN A 1 75 ? 2.125 -6.650 -3.482 1.00 95.25 75 ASN A N 1
ATOM 581 C CA . ASN A 1 75 ? 2.761 -6.801 -2.175 1.00 95.25 75 ASN A CA 1
ATOM 582 C C . ASN A 1 75 ? 2.190 -5.808 -1.163 1.00 95.25 75 ASN A C 1
ATOM 584 O O . ASN A 1 75 ? 1.872 -6.183 -0.038 1.00 95.25 75 ASN A O 1
ATOM 588 N N . MET A 1 76 ? 1.986 -4.558 -1.585 1.00 97.31 76 MET A N 1
ATOM 589 C CA . MET A 1 76 ? 1.341 -3.542 -0.763 1.00 97.31 76 MET A CA 1
ATOM 590 C C . MET A 1 76 ? -0.094 -3.927 -0.409 1.00 97.31 76 MET A C 1
ATOM 592 O O . MET A 1 76 ? -0.534 -3.681 0.710 1.00 97.31 76 MET A O 1
ATOM 596 N N . PHE A 1 77 ? -0.830 -4.528 -1.350 1.00 97.56 77 PHE A N 1
ATOM 597 C CA . PHE A 1 77 ? -2.190 -4.981 -1.084 1.00 97.56 77 PHE A CA 1
ATOM 598 C C . PHE A 1 77 ? -2.239 -6.066 -0.009 1.00 97.56 77 PHE A C 1
ATOM 600 O O . PHE A 1 77 ? -2.967 -5.920 0.973 1.00 97.56 77 PHE A O 1
ATOM 607 N N . ASN A 1 78 ? -1.422 -7.108 -0.169 1.00 97.38 78 ASN A N 1
ATOM 608 C CA . ASN A 1 78 ? -1.361 -8.202 0.795 1.00 97.38 78 ASN A CA 1
ATOM 609 C C . ASN A 1 78 ? -0.891 -7.701 2.158 1.00 97.38 78 ASN A C 1
ATOM 611 O O . ASN A 1 78 ? -1.579 -7.905 3.146 1.00 97.38 78 ASN A O 1
ATOM 615 N N . CYS A 1 79 ? 0.215 -6.953 2.203 1.00 98.19 79 CYS A N 1
ATOM 616 C CA . CYS A 1 79 ? 0.759 -6.472 3.466 1.00 98.19 79 CYS A CA 1
ATOM 617 C C . CYS A 1 79 ? -0.254 -5.618 4.237 1.00 98.19 79 CYS A C 1
ATOM 619 O O . CYS A 1 79 ? -0.462 -5.847 5.424 1.00 98.19 79 CYS A O 1
ATOM 621 N N . VAL A 1 80 ? -0.903 -4.644 3.587 1.00 98.00 80 VAL A N 1
ATOM 622 C CA . VAL A 1 80 ? -1.854 -3.771 4.292 1.00 98.00 80 VAL A CA 1
ATOM 623 C C . VAL A 1 80 ? -3.076 -4.557 4.760 1.00 98.00 80 VAL A C 1
ATOM 625 O O . VAL A 1 80 ? -3.518 -4.344 5.885 1.00 98.00 80 VAL A O 1
ATOM 628 N N . SER A 1 81 ? -3.585 -5.478 3.938 1.00 96.50 81 SER A N 1
ATOM 629 C CA . SER A 1 81 ? -4.721 -6.331 4.310 1.00 96.50 81 SER A CA 1
ATOM 630 C C . SER A 1 81 ? -4.380 -7.206 5.519 1.00 96.50 81 SER A C 1
ATOM 632 O O . SER A 1 81 ? -5.084 -7.149 6.523 1.00 96.50 81 SER A O 1
ATOM 634 N N . ASP A 1 82 ? -3.241 -7.902 5.476 1.00 97.56 82 ASP A N 1
ATOM 635 C CA . ASP A 1 82 ? -2.769 -8.759 6.565 1.00 97.56 82 ASP A CA 1
ATOM 636 C C . ASP A 1 82 ? -2.531 -7.953 7.854 1.00 97.56 82 ASP A C 1
ATOM 638 O O . ASP A 1 82 ? -2.875 -8.397 8.945 1.00 97.56 82 ASP A O 1
ATOM 642 N N . GLN A 1 83 ? -1.957 -6.747 7.759 1.00 97.25 83 GLN A N 1
ATOM 643 C CA . GLN A 1 83 ? -1.717 -5.902 8.934 1.00 97.25 83 GLN A CA 1
ATOM 644 C C . GLN A 1 83 ? -3.011 -5.364 9.554 1.00 97.25 83 GLN A C 1
ATOM 646 O O . GLN A 1 83 ? -3.075 -5.242 10.772 1.00 97.25 83 GLN A O 1
ATOM 651 N N . ILE A 1 84 ? -4.032 -5.041 8.753 1.00 94.50 84 ILE A N 1
ATOM 652 C CA . ILE A 1 84 ? -5.333 -4.604 9.281 1.00 94.50 84 ILE A CA 1
ATOM 653 C C . ILE A 1 84 ? -6.027 -5.751 10.023 1.00 94.50 84 ILE A C 1
ATOM 655 O O . ILE A 1 84 ? -6.625 -5.505 11.061 1.00 94.50 84 ILE A O 1
ATOM 659 N N . GLU A 1 85 ? -5.932 -6.992 9.540 1.00 92.19 85 GLU A N 1
ATOM 660 C CA . GLU A 1 85 ? -6.529 -8.156 10.218 1.00 92.19 85 GLU A CA 1
ATOM 661 C C . GLU A 1 85 ? -5.890 -8.467 11.584 1.00 92.19 85 GLU A C 1
ATOM 663 O O . GLU A 1 85 ? -6.511 -9.114 12.428 1.00 92.19 85 GLU A O 1
ATOM 668 N N . LEU A 1 86 ? -4.655 -8.010 11.809 1.00 91.25 86 LEU A N 1
ATOM 669 C CA . LEU A 1 86 ? -3.909 -8.209 13.054 1.00 91.25 86 LEU A CA 1
ATOM 670 C C . LEU A 1 86 ? -4.131 -7.102 14.104 1.00 91.25 86 LEU A C 1
ATOM 672 O O . LEU A 1 86 ? -3.655 -7.259 15.233 1.00 91.25 86 LEU A O 1
ATOM 676 N N . LEU A 1 87 ? -4.800 -5.998 13.747 1.00 82.31 87 LEU A N 1
ATOM 677 C CA . LEU A 1 87 ? -5.019 -4.808 14.587 1.00 82.31 87 LEU A CA 1
ATOM 678 C C . LEU A 1 87 ? -6.476 -4.694 15.055 1.00 82.31 87 LEU A C 1
ATOM 680 O O . LEU A 1 87 ? -6.662 -4.331 16.240 1.00 82.31 87 LEU A O 1
#

Mean predicted aligned error: 3.17 Å

pLDDT: mean 93.22, std 6.19, range [72.19, 98.38]